Protein AF-A0A6I5CCT4-F1 (afdb_monomer_lite)

Structure (mmCIF, N/CA/C/O backbone):
data_AF-A0A6I5CCT4-F1
#
_entry.id   AF-A0A6I5CCT4-F1
#
loop_
_atom_site.group_PDB
_atom_site.id
_atom_site.type_symbol
_atom_site.label_atom_id
_atom_site.label_alt_id
_atom_site.label_comp_id
_atom_site.label_asym_id
_atom_site.label_entity_id
_atom_site.label_seq_id
_atom_site.pdbx_PDB_ins_code
_atom_site.Cartn_x
_atom_site.Cartn_y
_atom_site.Cartn_z
_atom_site.occupancy
_atom_site.B_iso_or_equiv
_atom_site.auth_seq_id
_atom_site.auth_comp_id
_atom_site.auth_asym_id
_atom_site.auth_atom_id
_atom_site.pdbx_PDB_model_num
ATOM 1 N N . MET A 1 1 ? -22.587 -47.313 43.017 1.00 40.91 1 MET A N 1
ATOM 2 C CA . MET A 1 1 ? -21.664 -47.112 41.881 1.00 40.91 1 MET A CA 1
ATOM 3 C C . MET A 1 1 ? -21.938 -45.723 41.333 1.00 40.91 1 MET A C 1
ATOM 5 O O . MET A 1 1 ? -23.042 -45.465 40.875 1.00 40.91 1 MET A O 1
ATOM 9 N N . THR A 1 2 ? -21.005 -44.807 41.564 1.00 26.92 2 THR A N 1
ATOM 10 C CA . THR A 1 2 ? -21.176 -43.349 41.493 1.00 26.92 2 THR A CA 1
ATOM 11 C C . THR A 1 2 ? -20.688 -42.850 40.134 1.00 26.92 2 THR A C 1
ATOM 13 O O . THR A 1 2 ? -19.543 -43.115 39.777 1.00 26.92 2 THR A O 1
ATOM 16 N N . ALA A 1 3 ? -21.530 -42.148 39.375 1.00 30.39 3 ALA A N 1
ATOM 17 C CA . ALA A 1 3 ? -21.123 -41.481 38.141 1.00 30.39 3 ALA A CA 1
ATOM 18 C C . ALA A 1 3 ? -20.725 -40.029 38.452 1.00 30.39 3 ALA A C 1
ATOM 20 O O . ALA A 1 3 ? -21.493 -39.280 39.055 1.00 30.39 3 ALA A O 1
ATOM 21 N N . VAL A 1 4 ? -19.501 -39.664 38.071 1.00 34.34 4 VAL A N 1
ATOM 22 C CA . VAL A 1 4 ? -18.889 -38.344 38.272 1.00 34.34 4 VAL A CA 1
ATOM 23 C C . VAL A 1 4 ? -19.222 -37.447 37.073 1.00 34.34 4 VAL A C 1
ATOM 25 O O . VAL A 1 4 ? -18.935 -37.844 35.944 1.00 34.34 4 VAL A O 1
ATOM 28 N N . PRO A 1 5 ? -19.775 -36.237 37.267 1.00 36.66 5 PRO A N 1
ATOM 29 C CA . PRO A 1 5 ? -19.905 -35.265 36.191 1.00 36.66 5 PRO A CA 1
ATOM 30 C C . PRO A 1 5 ? -18.539 -34.630 35.897 1.00 36.66 5 PRO A C 1
ATOM 32 O O . PRO A 1 5 ? -17.869 -34.104 36.788 1.00 36.66 5 PRO A O 1
ATOM 35 N N . THR A 1 6 ? -18.113 -34.661 34.635 1.00 38.03 6 THR A N 1
ATOM 36 C CA . THR A 1 6 ? -16.913 -33.955 34.171 1.00 38.03 6 THR A CA 1
ATOM 37 C C . THR A 1 6 ? -17.221 -32.459 34.084 1.00 38.03 6 THR A C 1
ATOM 39 O O . THR A 1 6 ? -17.700 -31.959 33.070 1.00 38.03 6 THR A O 1
ATOM 42 N N . GLY A 1 7 ? -16.991 -31.736 35.180 1.00 35.28 7 GLY A N 1
ATOM 43 C CA . GLY A 1 7 ? -17.029 -30.278 35.192 1.00 35.28 7 GLY A CA 1
ATOM 44 C C . GLY A 1 7 ? -15.863 -29.712 34.382 1.00 35.28 7 GLY A C 1
ATOM 45 O O . GLY A 1 7 ? -14.702 -29.978 34.691 1.00 35.28 7 GLY A O 1
ATOM 46 N N . ALA A 1 8 ? -16.157 -28.927 33.346 1.00 45.22 8 ALA A N 1
ATOM 47 C CA . ALA A 1 8 ? -15.149 -28.111 32.685 1.00 45.22 8 ALA A CA 1
ATOM 48 C C . ALA A 1 8 ? -14.600 -27.087 33.692 1.00 45.22 8 ALA A C 1
ATOM 50 O O . ALA A 1 8 ? -15.361 -26.320 34.286 1.00 45.22 8 ALA A O 1
ATOM 51 N N . ALA A 1 9 ? -13.282 -27.088 33.897 1.00 46.03 9 ALA A N 1
ATOM 52 C CA . ALA A 1 9 ? -12.621 -26.130 34.771 1.00 46.03 9 ALA A CA 1
ATOM 53 C C . ALA A 1 9 ? -12.883 -24.688 34.287 1.00 46.03 9 ALA A C 1
ATOM 55 O O . ALA A 1 9 ? -12.815 -24.425 33.079 1.00 46.03 9 ALA A O 1
ATOM 56 N N . PRO A 1 10 ? -13.157 -23.730 35.190 1.00 45.66 10 PRO A N 1
ATOM 57 C CA . PRO A 1 10 ? -13.266 -22.331 34.810 1.00 45.66 10 PRO A CA 1
ATOM 58 C C . PRO A 1 10 ? -11.939 -21.858 34.205 1.00 45.66 10 PRO A C 1
ATOM 60 O O . PRO A 1 10 ? -10.862 -22.097 34.758 1.00 45.66 10 PRO A O 1
ATOM 63 N N . ARG A 1 11 ? -12.014 -21.177 33.053 1.00 47.34 11 ARG A N 1
ATOM 64 C CA . ARG A 1 11 ? -10.859 -20.491 32.456 1.00 47.34 11 ARG A CA 1
ATOM 65 C C . ARG A 1 11 ? -10.251 -19.559 33.513 1.00 47.34 11 ARG A C 1
ATOM 67 O O . ARG A 1 11 ? -11.006 -18.790 34.111 1.00 47.34 11 ARG A O 1
ATOM 74 N N . PRO A 1 12 ? -8.925 -19.578 33.738 1.00 44.31 12 PRO A N 1
ATOM 75 C CA . PRO A 1 12 ? -8.310 -18.657 34.679 1.00 44.31 12 PRO A CA 1
ATOM 76 C C . PRO A 1 12 ? -8.614 -17.232 34.219 1.00 44.31 12 PRO A C 1
ATOM 78 O O . PRO A 1 12 ? -8.306 -16.857 33.086 1.00 44.31 12 PRO A O 1
ATOM 81 N N . ALA A 1 13 ? -9.259 -16.452 35.088 1.00 59.06 13 ALA A N 1
ATOM 82 C CA . ALA A 1 13 ? -9.463 -15.034 34.856 1.00 59.06 13 ALA A CA 1
ATOM 83 C C . ALA A 1 13 ? -8.086 -14.406 34.607 1.00 59.06 13 ALA A C 1
ATOM 85 O O . ALA A 1 13 ? -7.213 -14.433 35.478 1.00 59.06 13 ALA A O 1
ATOM 86 N N . GLY A 1 14 ? -7.868 -13.902 33.389 1.00 48.84 14 GLY A N 1
ATOM 87 C CA . GLY A 1 14 ? -6.630 -13.222 33.038 1.00 48.84 14 GLY A CA 1
ATOM 88 C C . GLY A 1 14 ? -6.379 -12.116 34.055 1.00 48.84 14 GLY A C 1
ATOM 89 O O . GLY A 1 14 ? -7.236 -11.253 34.253 1.00 48.84 14 GLY A O 1
ATOM 90 N N . ARG A 1 15 ? -5.231 -12.162 34.741 1.00 54.34 15 ARG A N 1
ATOM 91 C CA . ARG A 1 15 ? -4.830 -11.117 35.687 1.00 54.34 15 ARG A CA 1
ATOM 92 C C . ARG A 1 15 ? -4.857 -9.777 34.954 1.00 54.34 15 ARG A C 1
ATOM 94 O O . ARG A 1 15 ? -4.008 -9.525 34.100 1.00 54.34 15 ARG A O 1
ATOM 101 N N . ARG A 1 16 ? -5.828 -8.918 35.275 1.00 55.62 16 ARG A N 1
ATOM 102 C CA . ARG A 1 16 ? -5.824 -7.529 34.811 1.00 55.62 16 ARG A CA 1
ATOM 103 C C . ARG A 1 16 ? -4.597 -6.856 35.419 1.00 55.62 16 ARG A C 1
ATOM 105 O O . ARG A 1 16 ? -4.511 -6.708 36.635 1.00 55.62 16 ARG A O 1
ATOM 112 N N . ARG A 1 17 ? -3.623 -6.501 34.576 1.00 57.59 17 ARG A N 1
ATOM 113 C CA . ARG A 1 17 ? -2.533 -5.606 34.978 1.00 57.59 17 ARG A CA 1
ATOM 114 C C . ARG A 1 17 ? -3.151 -4.277 35.435 1.00 57.59 17 ARG A C 1
ATOM 116 O O . ARG A 1 17 ? -4.111 -3.834 34.800 1.00 57.59 17 ARG A O 1
ATOM 123 N N . PRO A 1 18 ? -2.632 -3.653 36.506 1.00 52.56 18 PRO A N 1
ATOM 124 C CA . PRO A 1 18 ? -3.086 -2.328 36.899 1.00 52.56 18 PRO A CA 1
ATOM 125 C C . PRO A 1 18 ? -2.884 -1.360 35.720 1.00 52.56 18 PRO A C 1
ATOM 127 O O . PRO A 1 18 ? -1.878 -1.479 35.010 1.00 52.56 18 PRO A O 1
ATOM 130 N N . PRO A 1 19 ? -3.840 -0.451 35.465 1.00 51.69 19 PRO A N 1
ATOM 131 C CA . PRO A 1 19 ? -3.717 0.512 34.384 1.00 51.69 19 PRO A CA 1
ATOM 132 C C . PRO A 1 19 ? -2.485 1.386 34.627 1.00 51.69 19 PRO A C 1
ATOM 134 O O . PRO A 1 19 ? -2.299 1.939 35.710 1.00 51.69 19 PRO A O 1
ATOM 137 N N . VAL A 1 20 ? -1.626 1.488 33.614 1.00 63.47 20 VAL A N 1
ATOM 138 C CA . VAL A 1 20 ? -0.507 2.433 33.625 1.00 63.47 20 VAL A CA 1
ATOM 139 C C . VAL A 1 20 ? -1.107 3.845 33.553 1.00 63.47 20 VAL A C 1
ATOM 141 O O . VAL A 1 20 ? -2.000 4.057 32.727 1.00 63.47 20 VAL A O 1
ATOM 144 N N . PRO A 1 21 ? -0.677 4.811 34.386 1.00 40.50 21 PRO A N 1
ATOM 145 C CA . PRO A 1 21 ? -1.129 6.197 34.273 1.00 40.50 21 PRO A CA 1
ATOM 146 C C . PRO A 1 21 ? -0.911 6.706 32.839 1.00 40.50 21 PRO A C 1
ATOM 148 O O . PRO A 1 21 ? 0.208 6.658 32.335 1.00 40.50 21 PRO A O 1
ATOM 151 N N . GLY A 1 22 ? -1.990 7.121 32.163 1.00 51.12 22 GLY A N 1
ATOM 152 C CA . GLY A 1 22 ? -1.989 7.460 30.730 1.00 51.12 22 GLY A CA 1
ATOM 153 C C . GLY A 1 22 ? -2.499 6.359 29.785 1.00 51.12 22 GLY A C 1
ATOM 154 O O . GLY A 1 22 ? -2.446 6.531 28.570 1.00 51.12 22 GLY A O 1
ATOM 155 N N . SER A 1 23 ? -3.009 5.237 30.306 1.00 50.78 23 SER A N 1
ATOM 156 C CA . SER A 1 23 ? -3.692 4.216 29.504 1.00 50.78 23 SER A CA 1
ATOM 157 C C . SER A 1 23 ? -4.952 4.799 28.862 1.00 50.78 23 SER A C 1
ATOM 159 O O . SER A 1 23 ? -5.987 4.926 29.512 1.00 50.78 23 SER A O 1
ATOM 161 N N . VAL A 1 24 ? -4.874 5.108 27.570 1.00 54.88 24 VAL A N 1
ATOM 162 C CA . VAL A 1 24 ? -6.057 5.252 26.716 1.00 54.88 24 VAL A CA 1
ATOM 163 C C . VAL A 1 24 ? -6.852 3.943 26.716 1.00 54.88 24 VAL A C 1
ATOM 165 O O . VAL A 1 24 ? -6.283 2.868 26.942 1.00 54.88 24 VAL A O 1
ATOM 168 N N . GLU A 1 25 ? -8.166 4.020 26.499 1.00 62.25 25 GLU A N 1
ATOM 169 C CA . GLU A 1 25 ? -8.979 2.829 26.246 1.00 62.25 25 GLU A CA 1
ATOM 170 C C . GLU A 1 25 ? -8.295 1.956 25.184 1.00 62.25 25 GLU A C 1
ATOM 172 O O . GLU A 1 25 ? -7.749 2.458 24.197 1.00 62.25 25 GLU A O 1
ATOM 177 N N . GLY A 1 26 ? -8.260 0.644 25.427 1.00 73.62 26 GLY A N 1
ATOM 178 C CA . GLY A 1 26 ? -7.612 -0.298 24.520 1.00 73.62 26 GLY A CA 1
ATOM 179 C C . GLY A 1 26 ? -8.148 -0.167 23.091 1.00 73.62 26 GLY A C 1
ATOM 180 O O . GLY A 1 26 ? -9.325 0.100 22.872 1.00 73.62 26 GLY A O 1
ATOM 181 N N . GLY A 1 27 ? -7.282 -0.378 22.103 1.00 84.50 27 GLY A N 1
ATOM 182 C CA . GLY A 1 27 ? -7.638 -0.277 20.691 1.00 84.50 27 GLY A CA 1
ATOM 183 C C . GLY A 1 27 ? -6.612 -0.974 19.807 1.00 84.50 27 GLY A C 1
ATOM 184 O O . GLY A 1 27 ? -5.494 -1.260 20.237 1.00 84.50 27 GLY A O 1
ATOM 185 N N . THR A 1 28 ? -6.989 -1.267 18.563 1.00 92.12 28 THR A N 1
ATOM 186 C CA . THR A 1 28 ? -6.075 -1.899 17.604 1.00 92.12 28 THR A CA 1
ATOM 187 C C . THR A 1 28 ? -5.116 -0.852 17.049 1.00 92.12 28 THR A C 1
ATOM 189 O O . THR A 1 28 ? -5.559 0.138 16.465 1.00 92.12 28 THR A O 1
ATOM 192 N N . ALA A 1 29 ? -3.812 -1.074 17.203 1.00 94.69 29 ALA A N 1
ATOM 193 C CA . ALA A 1 29 ? -2.774 -0.257 16.584 1.00 94.69 29 ALA A CA 1
ATOM 194 C C . ALA A 1 29 ? -2.075 -1.036 15.462 1.00 94.69 29 ALA A C 1
ATOM 196 O O . ALA A 1 29 ? -1.815 -2.231 15.606 1.00 94.69 29 ALA A O 1
ATOM 197 N N . VAL A 1 30 ? -1.744 -0.360 14.360 1.00 96.62 30 VAL A N 1
ATOM 198 C CA . VAL A 1 30 ? -1.003 -0.947 13.233 1.00 96.62 30 VAL A CA 1
ATOM 199 C C . VAL A 1 30 ? 0.369 -0.295 13.110 1.00 96.62 30 VAL A C 1
ATOM 201 O O . VAL A 1 30 ? 0.488 0.921 12.978 1.00 96.62 30 VAL A O 1
ATOM 204 N N . LEU A 1 31 ? 1.416 -1.117 13.122 1.00 97.44 31 LEU A N 1
ATOM 205 C CA . LEU A 1 31 ? 2.783 -0.692 12.841 1.00 97.44 31 LEU A CA 1
ATOM 206 C C . LEU A 1 31 ? 3.156 -1.092 11.411 1.00 97.44 31 LEU A C 1
ATOM 208 O O . LEU A 1 31 ? 3.102 -2.269 11.061 1.00 97.44 31 LEU A O 1
ATOM 212 N N . PHE A 1 32 ? 3.577 -0.120 10.607 1.00 97.56 32 PHE A N 1
ATOM 213 C CA . PHE A 1 32 ? 4.109 -0.315 9.264 1.00 97.56 32 PHE A CA 1
ATOM 214 C C . PHE A 1 32 ? 5.641 -0.286 9.306 1.00 97.56 32 PHE A C 1
ATOM 216 O O . PHE A 1 32 ? 6.232 0.795 9.332 1.00 97.56 32 PHE A O 1
ATOM 223 N N . PRO A 1 33 ? 6.316 -1.445 9.331 1.00 94.69 33 PRO A N 1
ATOM 224 C CA . PRO A 1 33 ? 7.768 -1.477 9.355 1.00 94.69 33 PRO A CA 1
ATOM 225 C C . PRO A 1 33 ? 8.348 -1.180 7.969 1.00 94.69 33 PRO A C 1
ATOM 227 O O . PRO A 1 33 ? 7.767 -1.529 6.936 1.00 94.69 33 PRO A O 1
ATOM 230 N N . ARG A 1 34 ? 9.559 -0.632 7.930 1.00 92.50 34 ARG A N 1
ATOM 231 C CA . ARG A 1 34 ? 10.432 -0.712 6.761 1.00 92.50 34 ARG A CA 1
ATOM 232 C C . ARG A 1 34 ? 10.866 -2.159 6.556 1.00 92.50 34 ARG A C 1
ATOM 234 O O . ARG A 1 34 ? 11.175 -2.877 7.506 1.00 92.50 34 ARG A O 1
ATOM 241 N N . ALA A 1 35 ? 11.006 -2.560 5.301 1.00 89.50 35 ALA A N 1
ATOM 242 C CA . ALA A 1 35 ? 11.699 -3.788 4.943 1.00 89.50 35 ALA A CA 1
ATOM 243 C C . ALA A 1 35 ? 12.922 -3.446 4.096 1.00 89.50 35 ALA A C 1
ATOM 245 O O . ALA A 1 35 ? 12.866 -2.582 3.223 1.00 89.50 35 ALA A O 1
ATOM 246 N N . ARG A 1 36 ? 14.037 -4.141 4.339 1.00 85.44 36 ARG A N 1
ATOM 247 C CA . ARG A 1 36 ? 15.223 -4.035 3.472 1.00 85.44 36 ARG A CA 1
ATOM 248 C C . ARG A 1 36 ? 15.009 -4.725 2.126 1.00 85.44 36 ARG A C 1
ATOM 250 O O . ARG A 1 36 ? 15.655 -4.367 1.150 1.00 85.44 36 ARG A O 1
ATOM 257 N N . ARG A 1 37 ? 14.152 -5.747 2.102 1.00 88.12 37 ARG A N 1
ATOM 258 C CA . ARG A 1 37 ? 13.783 -6.527 0.921 1.00 88.12 37 ARG A CA 1
ATOM 259 C C . ARG A 1 37 ? 12.330 -6.956 1.051 1.00 88.12 37 ARG A C 1
ATOM 261 O O . ARG A 1 37 ? 11.880 -7.271 2.151 1.00 88.12 37 ARG A O 1
ATOM 268 N N . VAL A 1 38 ? 11.638 -7.005 -0.076 1.00 92.12 38 VAL A N 1
ATOM 269 C CA . VAL A 1 38 ? 10.309 -7.607 -0.206 1.00 92.12 38 VAL A CA 1
ATOM 270 C C . VAL A 1 38 ? 10.423 -8.906 -0.999 1.00 92.12 38 VAL A C 1
ATOM 272 O O . VAL A 1 38 ? 11.364 -9.075 -1.779 1.00 92.12 38 VAL A O 1
ATOM 275 N N . ARG A 1 39 ? 9.502 -9.846 -0.770 1.00 89.12 39 ARG A N 1
ATOM 276 C CA . ARG A 1 39 ? 9.495 -11.121 -1.497 1.00 89.12 39 ARG A CA 1
ATOM 277 C C . ARG A 1 39 ? 8.721 -10.975 -2.812 1.00 89.12 39 ARG A C 1
ATOM 279 O O . ARG A 1 39 ? 7.624 -10.409 -2.789 1.00 89.12 39 ARG A O 1
ATOM 286 N N . PRO A 1 40 ? 9.236 -11.509 -3.931 1.00 89.38 40 PRO A N 1
ATOM 287 C CA . PRO A 1 40 ? 8.445 -11.665 -5.147 1.00 89.38 40 PRO A CA 1
ATOM 288 C C . PRO A 1 40 ? 7.145 -12.4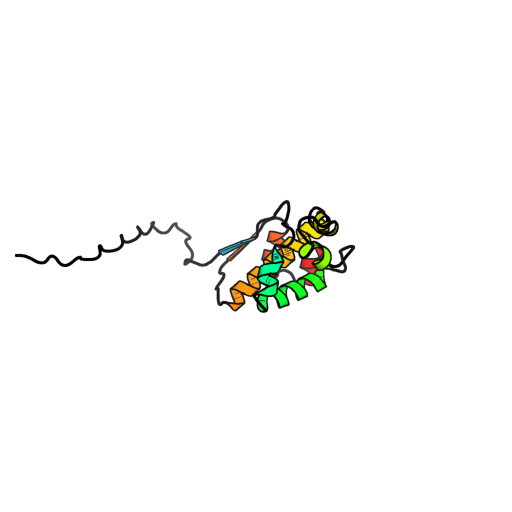19 -4.864 1.00 89.38 40 PRO A C 1
ATOM 290 O O . PRO A 1 40 ? 7.116 -13.329 -4.036 1.00 89.38 40 PRO A O 1
ATOM 293 N N . GLY A 1 41 ? 6.056 -12.023 -5.516 1.00 87.19 41 GLY A N 1
ATOM 294 C CA . GLY A 1 41 ? 4.754 -12.660 -5.343 1.00 87.19 41 GLY A CA 1
ATOM 295 C C . GLY A 1 41 ? 4.043 -12.354 -4.021 1.00 87.19 41 GLY A C 1
ATOM 296 O O . GLY A 1 41 ? 2.943 -12.869 -3.829 1.00 87.19 41 GLY A O 1
ATOM 297 N N . MET A 1 42 ? 4.586 -11.501 -3.135 1.00 89.69 42 MET A N 1
ATOM 298 C CA . MET A 1 42 ? 3.972 -11.222 -1.821 1.00 89.69 42 MET A CA 1
ATOM 299 C C . MET A 1 42 ? 2.515 -10.742 -1.905 1.00 89.69 42 MET A C 1
ATOM 301 O O . MET A 1 42 ? 1.718 -11.035 -1.022 1.00 89.69 42 MET A O 1
ATOM 305 N N . ALA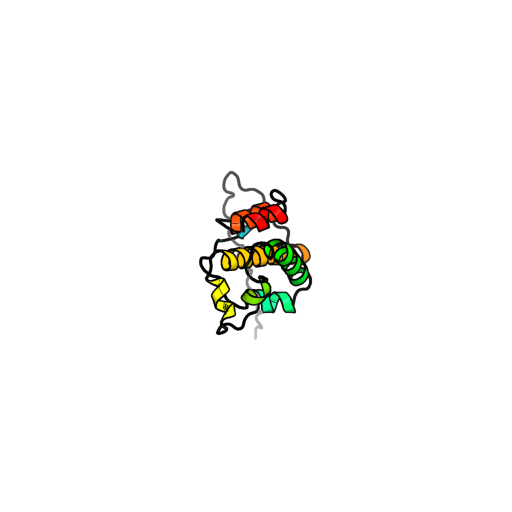 A 1 43 ? 2.149 -10.040 -2.981 1.00 93.75 43 ALA A N 1
ATOM 306 C CA . ALA A 1 43 ? 0.795 -9.534 -3.185 1.00 93.75 43 ALA A CA 1
ATOM 307 C C . ALA A 1 43 ? -0.131 -10.542 -3.887 1.00 93.75 43 ALA A C 1
ATOM 309 O O . ALA A 1 43 ? -1.340 -10.351 -3.881 1.00 93.75 43 ALA A O 1
ATOM 310 N N . ARG A 1 44 ? 0.396 -11.613 -4.498 1.00 93.62 44 ARG A N 1
ATOM 311 C CA . ARG A 1 44 ? -0.338 -12.446 -5.469 1.00 93.62 44 ARG A CA 1
ATOM 312 C C . ARG A 1 44 ? -1.552 -13.146 -4.865 1.00 93.62 44 ARG A C 1
ATOM 314 O O . ARG A 1 44 ? -2.630 -13.097 -5.450 1.00 93.62 44 ARG A O 1
ATOM 321 N N . ALA A 1 45 ? -1.386 -13.768 -3.699 1.00 94.75 45 ALA A N 1
ATOM 322 C CA . ALA A 1 45 ? -2.480 -14.467 -3.028 1.00 94.75 45 ALA A CA 1
ATOM 323 C C . ALA A 1 45 ? -3.589 -13.492 -2.599 1.00 94.75 45 ALA A C 1
ATOM 325 O O . ALA A 1 45 ? -4.762 -13.733 -2.878 1.00 94.75 45 ALA A O 1
ATOM 326 N N . LEU A 1 46 ? -3.217 -12.358 -1.993 1.00 96.56 46 LEU A N 1
ATOM 327 C CA . LEU A 1 46 ? -4.177 -11.339 -1.563 1.00 96.56 46 LEU A CA 1
ATOM 328 C C . LEU A 1 46 ? -4.899 -10.700 -2.754 1.00 96.56 46 LEU A C 1
ATOM 330 O O . LEU A 1 46 ? -6.116 -10.558 -2.724 1.00 96.56 46 LEU A O 1
ATOM 334 N N . TYR A 1 47 ? -4.168 -10.398 -3.827 1.00 97.62 47 TYR A N 1
ATOM 335 C CA . TYR A 1 47 ? -4.701 -9.829 -5.064 1.00 97.62 47 TYR A CA 1
ATOM 336 C C . TYR A 1 47 ? -5.715 -10.750 -5.755 1.00 97.62 47 TYR A C 1
ATOM 338 O O . TYR A 1 47 ? -6.734 -10.287 -6.267 1.00 97.62 47 TYR A O 1
ATOM 346 N N . GLY A 1 48 ? -5.457 -12.062 -5.753 1.00 97.00 48 GLY A N 1
ATOM 347 C C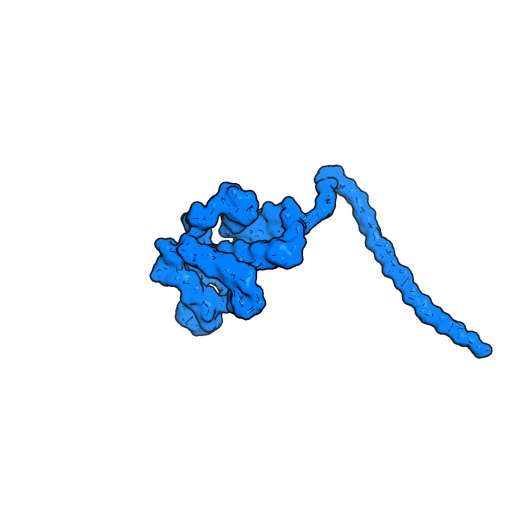A . GLY A 1 48 ? -6.377 -13.056 -6.307 1.00 97.00 48 GLY A CA 1
ATOM 348 C C . GLY A 1 48 ? -7.611 -13.314 -5.439 1.00 97.00 48 GLY A C 1
ATOM 349 O O . GLY A 1 48 ? -8.643 -13.711 -5.969 1.00 97.00 48 GLY A O 1
ATOM 350 N N . THR A 1 49 ? -7.519 -13.073 -4.127 1.00 97.50 49 THR A N 1
ATOM 351 C CA . THR A 1 49 ? -8.555 -13.473 -3.159 1.00 97.50 49 THR A CA 1
ATOM 352 C C . THR A 1 49 ? -9.468 -12.320 -2.747 1.00 97.50 49 THR A C 1
ATOM 354 O O . THR A 1 49 ? -10.672 -12.515 -2.607 1.00 97.50 49 THR A O 1
ATOM 357 N N . PHE A 1 50 ? -8.925 -11.115 -2.552 1.00 97.44 50 PHE A N 1
ATOM 358 C CA . PHE A 1 50 ? -9.639 -10.007 -1.914 1.00 97.44 50 PHE A CA 1
ATOM 359 C C . PHE A 1 50 ? -9.839 -8.832 -2.884 1.00 97.44 50 PHE A C 1
ATOM 361 O O . PHE A 1 50 ? -8.873 -8.136 -3.210 1.00 97.44 50 PHE A O 1
ATOM 368 N N . PRO A 1 51 ? -11.083 -8.552 -3.323 1.00 96.69 51 PRO A N 1
ATOM 369 C CA . PRO A 1 51 ? -11.372 -7.438 -4.227 1.00 96.69 51 PRO A CA 1
ATOM 370 C C . PRO A 1 51 ? -10.940 -6.069 -3.684 1.00 96.69 51 PRO A C 1
ATOM 372 O O . PRO A 1 51 ? -10.402 -5.270 -4.448 1.00 96.69 51 PRO A O 1
ATOM 375 N N . ALA A 1 52 ? -11.110 -5.822 -2.379 1.00 97.00 52 ALA A N 1
ATOM 376 C CA . ALA A 1 52 ? -10.668 -4.587 -1.726 1.00 97.00 52 ALA A CA 1
ATOM 377 C C . ALA A 1 52 ? -9.143 -4.406 -1.809 1.00 97.00 52 ALA A C 1
ATOM 379 O O . ALA A 1 52 ? -8.664 -3.329 -2.166 1.00 97.00 52 ALA A O 1
ATOM 380 N N . PHE A 1 53 ? -8.382 -5.482 -1.572 1.00 98.31 53 PHE A N 1
ATOM 381 C CA . PHE A 1 53 ? -6.930 -5.471 -1.744 1.00 98.31 53 PHE A CA 1
ATOM 382 C C . PHE A 1 53 ? -6.560 -5.153 -3.191 1.00 98.31 53 PHE A C 1
ATOM 384 O O . PHE A 1 53 ? -5.756 -4.260 -3.433 1.00 98.31 53 PHE A O 1
ATOM 391 N N . ARG A 1 54 ? -7.155 -5.866 -4.157 1.00 98.31 54 ARG A N 1
ATOM 392 C CA . ARG A 1 54 ? -6.886 -5.677 -5.588 1.00 98.31 54 ARG A CA 1
ATOM 393 C C . ARG A 1 54 ? -7.139 -4.236 -6.032 1.00 98.31 54 ARG A C 1
ATOM 395 O O . ARG A 1 54 ? -6.256 -3.625 -6.622 1.00 98.31 54 ARG A O 1
ATOM 402 N N . GLY A 1 55 ? -8.315 -3.693 -5.718 1.00 98.25 55 GLY A N 1
ATOM 403 C CA . GLY A 1 55 ? -8.710 -2.348 -6.140 1.00 98.25 55 GLY A CA 1
ATOM 404 C C . GLY A 1 55 ? -7.808 -1.252 -5.570 1.00 98.25 55 GLY A C 1
ATOM 405 O O . GLY A 1 55 ? -7.406 -0.337 -6.297 1.00 98.25 55 GLY A O 1
ATOM 406 N N . GLU A 1 56 ? -7.442 -1.361 -4.291 1.00 98.38 56 GLU A N 1
ATOM 407 C CA . GLU A 1 56 ? -6.523 -0.404 -3.677 1.00 98.38 56 GLU A CA 1
ATOM 408 C C . GLU A 1 56 ? -5.098 -0.575 -4.212 1.00 98.38 56 GLU A C 1
ATOM 410 O O . GLU A 1 56 ? -4.444 0.409 -4.555 1.00 98.38 56 GLU A O 1
ATOM 415 N N . PHE A 1 57 ? -4.624 -1.815 -4.355 1.00 98.44 57 PHE A N 1
ATOM 416 C CA . PHE A 1 57 ? -3.297 -2.105 -4.892 1.00 98.44 57 PHE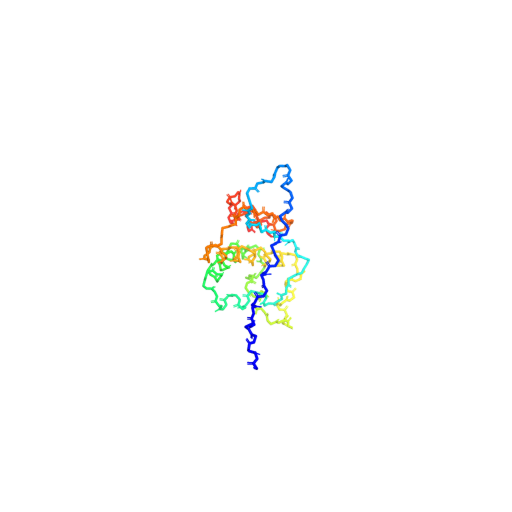 A CA 1
ATOM 417 C C . PHE A 1 57 ? -3.129 -1.538 -6.308 1.00 98.44 57 PHE A C 1
ATOM 419 O O . PHE A 1 57 ? -2.158 -0.830 -6.564 1.00 98.44 57 PHE A O 1
ATOM 426 N N . ASP A 1 58 ? -4.108 -1.747 -7.195 1.00 98.44 58 ASP A N 1
ATOM 427 C CA . ASP A 1 58 ? -4.114 -1.180 -8.551 1.00 98.44 58 ASP A CA 1
ATOM 428 C C . ASP A 1 58 ? -4.097 0.355 -8.527 1.00 98.44 58 ASP A C 1
ATOM 430 O O . ASP A 1 58 ? -3.404 1.003 -9.315 1.00 98.44 58 ASP A O 1
ATOM 434 N N . THR A 1 59 ? -4.846 0.963 -7.605 1.00 98.38 59 THR A N 1
ATOM 435 C CA . THR A 1 59 ? -4.894 2.422 -7.441 1.00 98.38 59 THR A CA 1
ATOM 436 C C . THR A 1 59 ? -3.545 2.988 -7.023 1.00 98.38 59 THR A C 1
ATOM 438 O O . THR A 1 59 ? -3.092 3.981 -7.598 1.00 98.38 59 THR A O 1
ATOM 441 N N . VAL A 1 60 ? -2.872 2.339 -6.077 1.00 98.44 60 VAL A N 1
ATOM 442 C CA . VAL A 1 60 ? -1.551 2.759 -5.613 1.00 98.44 60 VAL A CA 1
ATOM 443 C C . VAL A 1 60 ? -0.482 2.500 -6.680 1.00 98.44 60 VAL A C 1
ATOM 445 O O . VAL A 1 60 ? 0.341 3.382 -6.921 1.00 98.44 60 VAL A O 1
ATOM 448 N N . CYS A 1 61 ? -0.522 1.362 -7.383 1.00 98.19 61 CYS A N 1
ATOM 449 C CA . CYS A 1 61 ? 0.365 1.078 -8.517 1.00 98.19 61 CYS A CA 1
ATOM 450 C C . CYS A 1 61 ? 0.284 2.169 -9.588 1.00 98.19 61 CYS A C 1
ATOM 452 O O . CYS A 1 61 ? 1.309 2.755 -9.923 1.00 98.19 61 CYS A O 1
ATOM 454 N N . ARG A 1 62 ? -0.925 2.555 -10.023 1.00 98.44 62 ARG A N 1
ATOM 455 C CA . ARG A 1 62 ? -1.112 3.648 -10.997 1.00 98.44 62 ARG A CA 1
ATOM 456 C C . ARG A 1 62 ? -0.485 4.973 -10.556 1.00 98.44 62 ARG A C 1
ATOM 458 O O . ARG A 1 62 ? -0.053 5.756 -11.397 1.00 98.44 62 ARG A O 1
ATOM 465 N N . ALA A 1 63 ? -0.445 5.248 -9.252 1.00 98.25 63 ALA A N 1
ATOM 466 C CA . ALA A 1 63 ? 0.189 6.452 -8.719 1.00 98.25 63 ALA A CA 1
ATOM 467 C C . ALA A 1 63 ? 1.728 6.357 -8.670 1.00 98.25 63 ALA A C 1
ATOM 469 O O . ALA A 1 63 ? 2.403 7.386 -8.746 1.00 98.25 63 ALA A O 1
ATOM 470 N N . LEU A 1 64 ? 2.279 5.147 -8.531 1.00 98.12 64 LEU A N 1
ATOM 471 C CA . LEU A 1 64 ? 3.719 4.871 -8.441 1.00 98.12 64 LEU A CA 1
ATOM 472 C C . LEU A 1 64 ? 4.382 4.712 -9.815 1.00 98.12 64 LEU A C 1
ATOM 474 O O . LEU A 1 64 ? 5.506 5.176 -10.004 1.00 98.12 64 LEU A O 1
ATOM 478 N N . ASP A 1 65 ? 3.682 4.094 -10.767 1.00 97.69 65 ASP A N 1
ATOM 479 C CA . ASP A 1 65 ? 4.206 3.710 -12.083 1.00 97.69 65 ASP A CA 1
ATOM 480 C C . ASP A 1 65 ? 4.889 4.847 -12.867 1.00 97.69 65 ASP A C 1
ATOM 482 O O . ASP A 1 65 ? 5.948 4.583 -13.433 1.00 97.69 65 ASP A O 1
ATOM 486 N N . PRO A 1 66 ? 4.422 6.118 -12.852 1.00 96.88 66 PRO A N 1
ATOM 487 C CA . PRO A 1 66 ? 5.087 7.219 -13.569 1.00 96.88 66 PRO A CA 1
ATOM 488 C C . PRO A 1 66 ? 6.533 7.516 -13.138 1.00 96.88 66 PRO A C 1
ATOM 490 O O . PRO A 1 66 ? 7.177 8.408 -13.684 1.00 96.88 66 PRO A O 1
ATOM 493 N N . ARG A 1 67 ? 7.015 6.855 -12.086 1.00 94.19 67 ARG A N 1
ATOM 494 C CA . ARG A 1 67 ? 8.269 7.150 -11.377 1.00 94.19 67 ARG A CA 1
ATOM 495 C C . ARG A 1 67 ? 9.213 5.956 -11.401 1.00 94.19 67 ARG A C 1
ATOM 497 O O . ARG A 1 67 ? 10.348 6.058 -10.945 1.00 94.19 67 ARG A O 1
ATOM 504 N N . LEU A 1 68 ? 8.726 4.834 -11.917 1.00 96.62 68 LEU A N 1
ATOM 505 C CA . LEU A 1 68 ? 9.465 3.606 -12.104 1.00 96.62 68 LEU A CA 1
ATOM 506 C C . LEU A 1 68 ? 9.818 3.467 -13.583 1.00 96.62 68 LEU A C 1
ATOM 508 O O . LEU A 1 68 ? 9.156 4.006 -14.464 1.00 96.62 68 LEU A O 1
ATOM 512 N N . SER A 1 69 ? 10.883 2.720 -13.854 1.00 95.75 69 SER A N 1
ATOM 513 C CA . SER A 1 69 ? 11.294 2.425 -15.236 1.00 95.75 69 SER A CA 1
ATOM 514 C C . SER A 1 69 ? 10.372 1.418 -15.931 1.00 95.75 69 SER A C 1
ATOM 516 O O . SER A 1 69 ? 10.363 1.346 -17.154 1.00 95.75 69 SER A O 1
ATOM 518 N N . LEU A 1 70 ? 9.604 0.648 -15.157 1.00 96.69 70 LEU A N 1
ATOM 519 C CA . LEU A 1 70 ? 8.610 -0.322 -15.609 1.00 96.69 70 LEU A CA 1
ATOM 520 C C . LEU A 1 70 ? 7.424 -0.304 -14.636 1.00 96.69 70 LEU A C 1
ATOM 522 O O . LEU A 1 70 ? 7.627 0.042 -13.467 1.00 96.69 70 LEU A O 1
ATOM 526 N N . PRO A 1 71 ? 6.221 -0.726 -15.066 1.00 97.25 71 PRO A N 1
ATOM 527 C CA . PRO A 1 71 ? 5.084 -0.857 -14.163 1.00 97.25 71 PRO A CA 1
ATOM 528 C C . PRO A 1 71 ? 5.421 -1.749 -12.963 1.00 97.25 71 PRO A C 1
ATOM 530 O O . PRO A 1 71 ? 5.989 -2.834 -13.122 1.00 97.25 71 PRO A O 1
ATOM 533 N N . LEU A 1 72 ? 5.041 -1.328 -11.756 1.00 96.44 72 LEU A N 1
ATOM 534 C CA . LEU A 1 72 ? 5.369 -2.023 -10.507 1.00 96.44 72 LEU A CA 1
ATOM 535 C C . LEU A 1 72 ? 4.879 -3.478 -10.504 1.00 96.44 72 LEU A C 1
ATOM 537 O O . LEU A 1 72 ? 5.542 -4.368 -9.964 1.00 96.44 72 LEU A O 1
ATOM 541 N N . ALA A 1 73 ? 3.735 -3.721 -11.146 1.00 94.06 73 ALA A N 1
ATOM 542 C CA . ALA A 1 73 ? 3.125 -5.037 -11.292 1.00 94.06 73 ALA A CA 1
ATOM 543 C C . ALA A 1 73 ? 4.062 -6.063 -11.958 1.00 94.06 73 ALA A C 1
ATOM 545 O O . ALA A 1 73 ? 4.049 -7.228 -11.557 1.00 94.06 73 ALA A O 1
ATOM 546 N N . VAL A 1 74 ? 4.917 -5.633 -12.900 1.00 94.06 74 VAL A N 1
ATOM 547 C CA . VAL A 1 74 ? 5.898 -6.502 -13.577 1.00 94.06 74 VAL A CA 1
ATOM 548 C C . VAL A 1 74 ? 6.839 -7.140 -12.556 1.00 94.06 74 VAL A C 1
ATOM 550 O O . VAL A 1 74 ? 7.064 -8.343 -12.592 1.00 94.06 74 VAL A O 1
ATOM 553 N N . ALA A 1 75 ? 7.325 -6.357 -11.590 1.00 94.44 75 ALA A N 1
ATOM 554 C CA . ALA A 1 75 ? 8.228 -6.841 -10.551 1.00 94.44 75 ALA A CA 1
ATOM 555 C C . ALA A 1 75 ? 7.494 -7.619 -9.444 1.00 94.44 75 ALA A C 1
ATOM 557 O O . ALA A 1 75 ? 7.967 -8.662 -8.992 1.00 94.44 75 ALA A O 1
ATOM 558 N N . VAL A 1 76 ? 6.337 -7.122 -8.987 1.00 94.81 76 VAL A N 1
ATOM 559 C CA . VAL A 1 76 ? 5.605 -7.705 -7.846 1.00 94.81 76 VAL A CA 1
ATOM 560 C C . VAL A 1 76 ? 5.018 -9.079 -8.174 1.00 94.81 76 VAL A C 1
ATOM 562 O O . VAL A 1 76 ? 5.036 -9.964 -7.315 1.00 94.81 76 VAL A O 1
ATOM 565 N N . PHE A 1 77 ? 4.520 -9.2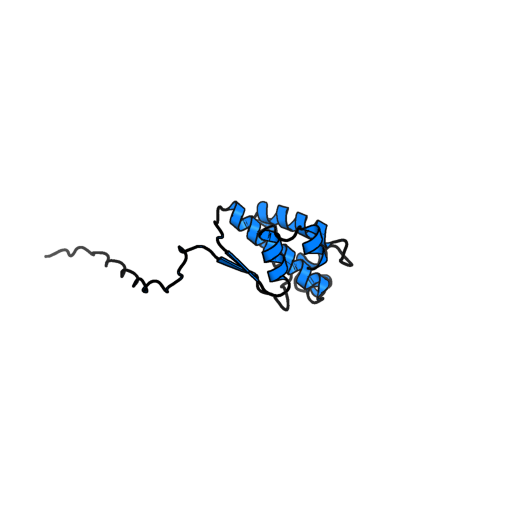74 -9.397 1.00 94.31 77 PHE A N 1
ATOM 566 C CA . PHE A 1 77 ? 3.901 -10.531 -9.829 1.00 94.31 77 PHE A CA 1
ATOM 567 C C . PHE A 1 77 ? 4.845 -11.455 -10.604 1.00 94.31 77 PHE A C 1
ATOM 569 O O . PHE A 1 77 ? 4.430 -12.547 -11.004 1.00 94.31 77 PHE A O 1
ATOM 576 N N . ALA A 1 78 ? 6.112 -11.063 -10.765 1.00 92.25 78 ALA A N 1
ATOM 577 C CA . ALA A 1 78 ? 7.130 -11.915 -11.357 1.00 92.25 78 ALA A CA 1
ATOM 578 C C . ALA A 1 78 ? 7.268 -13.250 -10.593 1.00 92.25 78 ALA A C 1
ATOM 580 O O . ALA A 1 78 ? 7.165 -13.279 -9.359 1.00 92.25 78 ALA A O 1
ATOM 581 N N . PRO A 1 79 ? 7.559 -14.362 -11.293 1.00 89.12 79 PRO A N 1
ATOM 582 C CA . PRO A 1 79 ? 7.977 -15.605 -10.653 1.00 89.12 79 PRO A CA 1
ATOM 583 C C . PRO A 1 79 ? 9.198 -15.381 -9.755 1.00 89.12 79 PRO A C 1
ATOM 585 O O . PRO A 1 79 ? 10.077 -14.590 -10.088 1.00 89.12 79 PRO A O 1
ATOM 588 N N . GLU A 1 80 ? 9.306 -16.117 -8.647 1.00 84.38 80 GLU A N 1
ATOM 589 C CA . GLU A 1 80 ? 10.361 -15.899 -7.644 1.00 84.38 80 GLU A CA 1
ATOM 590 C C . GLU A 1 80 ? 11.781 -15.957 -8.233 1.00 84.38 80 GLU A C 1
ATOM 592 O O . GLU A 1 80 ? 12.624 -15.122 -7.908 1.00 84.38 80 GLU A O 1
ATOM 597 N N . ARG A 1 81 ? 12.017 -16.872 -9.182 1.00 85.25 81 ARG A N 1
ATOM 598 C CA . ARG A 1 81 ? 13.296 -17.031 -9.896 1.00 85.25 81 ARG A CA 1
ATOM 599 C C . ARG A 1 81 ? 13.370 -16.281 -11.239 1.00 85.25 81 ARG A C 1
ATOM 601 O O . ARG A 1 81 ? 14.290 -16.525 -12.013 1.00 85.25 81 ARG A O 1
ATOM 608 N N . GLY A 1 82 ? 12.409 -15.406 -11.534 1.00 87.75 82 GLY A N 1
ATOM 609 C CA . GLY A 1 82 ? 12.373 -14.610 -12.764 1.00 87.75 82 GLY A CA 1
ATOM 610 C C . GLY A 1 82 ? 13.394 -13.468 -12.775 1.00 87.75 82 GLY A C 1
ATOM 611 O O . GLY A 1 82 ? 13.872 -13.029 -11.733 1.00 87.75 82 GLY A O 1
ATOM 612 N N . VAL A 1 83 ? 13.723 -12.954 -13.962 1.00 90.31 83 VAL A N 1
ATOM 613 C CA . VAL A 1 83 ? 14.628 -11.796 -14.098 1.00 90.31 83 VAL A CA 1
ATOM 614 C C . VAL A 1 83 ? 13.988 -10.541 -13.502 1.00 90.31 83 VAL A C 1
ATOM 616 O O . VAL A 1 83 ? 14.640 -9.822 -12.744 1.00 90.31 83 VAL A O 1
ATOM 619 N N . ASP A 1 84 ? 12.694 -10.336 -13.748 1.00 92.19 84 ASP A N 1
ATOM 620 C CA . ASP A 1 84 ? 11.954 -9.160 -13.282 1.00 92.19 84 ASP A CA 1
ATOM 621 C C . ASP A 1 84 ? 11.780 -9.118 -11.759 1.00 92.19 84 ASP A C 1
ATOM 623 O O . ASP A 1 84 ? 11.705 -8.040 -11.170 1.00 92.19 84 ASP A O 1
ATOM 627 N N . SER A 1 85 ? 11.803 -10.271 -11.080 1.00 92.31 85 SER A N 1
ATOM 628 C CA . SER A 1 85 ? 11.701 -10.324 -9.615 1.00 92.31 85 SER A CA 1
ATOM 629 C C . SER A 1 85 ? 12.899 -9.656 -8.931 1.00 92.31 85 SER A C 1
ATOM 631 O O . SER A 1 85 ? 12.775 -9.118 -7.827 1.00 92.31 85 SER A O 1
ATOM 633 N N . ARG A 1 86 ? 14.050 -9.597 -9.621 1.00 93.12 86 ARG A N 1
ATOM 634 C CA . ARG A 1 86 ? 15.257 -8.901 -9.157 1.00 93.12 86 ARG A CA 1
ATOM 635 C C . ARG A 1 86 ? 15.063 -7.392 -9.071 1.00 93.12 86 ARG A C 1
ATOM 637 O O . ARG A 1 86 ? 15.779 -6.752 -8.300 1.00 93.12 86 ARG A O 1
ATOM 644 N N . LEU A 1 87 ? 14.097 -6.816 -9.795 1.00 95.12 87 LEU A N 1
ATOM 645 C CA . LEU A 1 87 ? 13.772 -5.393 -9.682 1.00 95.12 87 LEU A CA 1
ATOM 646 C C . LEU A 1 87 ? 13.391 -5.035 -8.245 1.00 95.12 87 LEU A C 1
ATOM 648 O O . LEU A 1 87 ? 13.818 -3.994 -7.765 1.00 95.12 87 LEU A O 1
ATOM 652 N N . LEU A 1 88 ? 12.726 -5.929 -7.503 1.00 95.50 88 LEU A N 1
ATOM 653 C CA . LEU A 1 88 ? 12.365 -5.717 -6.093 1.00 95.50 88 LEU A CA 1
ATOM 654 C C . LEU A 1 88 ? 13.570 -5.565 -5.144 1.00 95.50 88 LEU A C 1
ATOM 656 O O . LEU A 1 88 ? 13.396 -5.193 -3.983 1.00 95.50 88 LEU A O 1
ATOM 660 N N . HIS A 1 89 ? 14.790 -5.868 -5.597 1.00 93.56 89 HIS A N 1
ATOM 661 C CA . HIS A 1 89 ? 16.018 -5.593 -4.847 1.00 93.56 89 HIS A CA 1
ATOM 662 C C . HIS A 1 89 ? 16.535 -4.169 -5.037 1.00 93.56 89 HIS A C 1
ATOM 664 O O . HIS A 1 89 ? 17.353 -3.712 -4.237 1.00 93.56 89 HIS A O 1
ATOM 670 N N . ARG A 1 90 ? 16.071 -3.463 -6.070 1.00 94.69 90 ARG A N 1
ATOM 671 C CA . ARG A 1 90 ? 16.336 -2.038 -6.224 1.00 94.69 90 ARG A CA 1
ATOM 672 C C . ARG A 1 90 ? 15.493 -1.258 -5.224 1.00 94.69 90 ARG A C 1
ATOM 674 O O . ARG A 1 90 ? 14.364 -1.628 -4.904 1.00 94.69 90 ARG A O 1
ATOM 681 N N . MET A 1 91 ? 16.061 -0.167 -4.726 1.00 93.69 91 MET A N 1
ATOM 682 C CA . MET A 1 91 ? 15.429 0.643 -3.689 1.00 93.69 91 MET A CA 1
ATOM 683 C C . MET A 1 91 ? 14.099 1.258 -4.155 1.00 93.69 91 MET A C 1
ATOM 685 O O . MET A 1 91 ? 13.151 1.278 -3.376 1.00 93.69 91 MET A O 1
ATOM 689 N N . ASP A 1 92 ? 14.029 1.726 -5.403 1.00 95.06 92 ASP A N 1
ATOM 690 C CA . ASP A 1 92 ? 12.836 2.321 -6.019 1.00 95.06 92 ASP A CA 1
ATOM 691 C C . ASP A 1 92 ? 11.669 1.322 -6.090 1.00 95.06 92 ASP A C 1
ATOM 693 O O . ASP A 1 92 ? 10.603 1.574 -5.533 1.00 95.06 92 ASP A O 1
ATOM 697 N N . PHE A 1 93 ? 11.887 0.140 -6.666 1.00 96.75 93 PHE A N 1
ATOM 698 C CA . PHE A 1 93 ? 10.858 -0.902 -6.761 1.00 96.75 93 PHE A CA 1
ATOM 699 C C . PHE A 1 93 ? 10.514 -1.531 -5.408 1.00 96.75 93 PHE A C 1
ATOM 701 O O . PHE A 1 93 ? 9.342 -1.751 -5.114 1.00 96.75 93 PHE A O 1
ATOM 708 N N . GLY A 1 94 ? 11.509 -1.829 -4.567 1.00 96.38 94 GLY A N 1
ATOM 709 C CA . GLY A 1 94 ? 11.281 -2.484 -3.278 1.00 96.38 94 GLY A CA 1
ATOM 710 C C . GLY A 1 94 ? 10.462 -1.624 -2.313 1.00 96.38 94 GLY A C 1
ATOM 711 O O . GLY A 1 94 ? 9.550 -2.129 -1.654 1.00 96.38 94 GLY A O 1
ATOM 712 N N . ARG A 1 95 ? 10.744 -0.315 -2.254 1.00 96.56 95 ARG A N 1
ATOM 713 C CA . ARG A 1 95 ? 9.973 0.625 -1.428 1.00 96.56 95 ARG A CA 1
ATOM 714 C C . ARG A 1 95 ? 8.578 0.868 -1.997 1.00 96.56 95 ARG A C 1
ATOM 716 O O . ARG A 1 95 ? 7.619 0.798 -1.233 1.00 96.56 95 ARG A O 1
ATOM 723 N N . ALA A 1 96 ? 8.456 1.063 -3.311 1.00 97.50 96 ALA A N 1
ATOM 724 C CA . ALA A 1 96 ? 7.167 1.208 -3.986 1.00 97.50 96 ALA A CA 1
ATOM 725 C C . ALA A 1 96 ? 6.262 -0.016 -3.751 1.00 97.50 96 ALA A C 1
ATOM 727 O O . ALA A 1 96 ? 5.101 0.131 -3.369 1.00 97.50 96 ALA A O 1
ATOM 728 N N . ALA A 1 97 ? 6.811 -1.227 -3.883 1.00 97.62 97 ALA A N 1
ATOM 729 C CA . ALA A 1 97 ? 6.097 -2.475 -3.626 1.00 97.62 97 ALA A CA 1
ATOM 730 C C . ALA A 1 97 ? 5.634 -2.592 -2.168 1.00 97.62 97 ALA A C 1
ATOM 732 O O . ALA A 1 97 ? 4.496 -2.988 -1.916 1.00 97.62 97 ALA A O 1
ATOM 733 N N . LEU A 1 98 ? 6.495 -2.240 -1.205 1.00 97.69 98 LEU A N 1
ATOM 734 C CA . LEU A 1 98 ? 6.136 -2.277 0.212 1.00 97.69 98 LEU A CA 1
ATOM 735 C C . LEU A 1 98 ? 5.042 -1.259 0.549 1.00 97.69 98 LEU A C 1
ATOM 737 O O . LEU A 1 98 ? 4.096 -1.607 1.251 1.00 97.69 98 LEU A O 1
ATOM 741 N N . PHE A 1 99 ? 5.143 -0.036 0.024 1.00 98.19 99 PHE A N 1
ATOM 742 C CA . PHE A 1 99 ? 4.120 0.997 0.185 1.00 98.19 99 PHE A CA 1
ATOM 743 C C . PHE A 1 99 ? 2.767 0.524 -0.363 1.00 98.19 99 PHE A C 1
ATOM 745 O O . PHE A 1 99 ? 1.783 0.504 0.375 1.00 98.19 99 PHE A O 1
ATOM 752 N N . ALA A 1 100 ? 2.726 0.054 -1.616 1.00 98.31 100 ALA A N 1
ATOM 753 C CA . ALA A 1 100 ? 1.504 -0.449 -2.245 1.00 98.31 100 ALA A CA 1
ATOM 754 C C . ALA A 1 100 ? 0.870 -1.599 -1.452 1.00 98.31 100 ALA A C 1
ATOM 756 O O . ALA A 1 100 ? -0.332 -1.589 -1.189 1.00 98.31 100 ALA A O 1
ATOM 757 N N . TYR A 1 101 ? 1.687 -2.556 -1.009 1.00 98.25 101 TYR A N 1
ATOM 758 C CA . TYR A 1 101 ? 1.225 -3.685 -0.209 1.00 98.25 101 TYR A CA 1
ATOM 759 C C . TYR A 1 101 ? 0.625 -3.245 1.130 1.00 98.25 101 TYR A C 1
ATOM 761 O O . TYR A 1 101 ? -0.455 -3.698 1.500 1.00 98.25 101 TYR A O 1
ATOM 769 N N . GLN A 1 102 ? 1.306 -2.359 1.861 1.00 98.06 102 GLN A N 1
ATOM 770 C CA . GLN A 1 102 ? 0.851 -1.915 3.178 1.00 98.06 102 GLN A CA 1
ATOM 771 C C . GLN A 1 102 ? -0.435 -1.083 3.104 1.00 98.06 102 GLN A C 1
ATOM 773 O O . GLN A 1 102 ? -1.322 -1.279 3.934 1.00 98.06 102 GLN A O 1
ATOM 778 N N . VAL A 1 103 ? -0.562 -0.193 2.111 1.00 98.44 103 VAL A N 1
ATOM 779 C CA . VAL A 1 103 ? -1.786 0.596 1.897 1.00 98.44 103 VAL A CA 1
ATOM 780 C C . VAL A 1 103 ? -2.959 -0.319 1.538 1.00 98.44 103 VAL A C 1
ATOM 782 O O . VAL A 1 103 ? -4.007 -0.243 2.179 1.00 98.44 103 VAL A O 1
ATOM 785 N N . ALA A 1 104 ? -2.768 -1.240 0.587 1.00 98.31 104 ALA A N 1
ATOM 786 C CA . ALA A 1 104 ? -3.808 -2.183 0.178 1.00 98.31 104 ALA A CA 1
ATOM 787 C C . ALA A 1 104 ? -4.250 -3.103 1.327 1.00 98.31 104 ALA A C 1
ATOM 789 O O . ALA A 1 104 ? -5.445 -3.341 1.520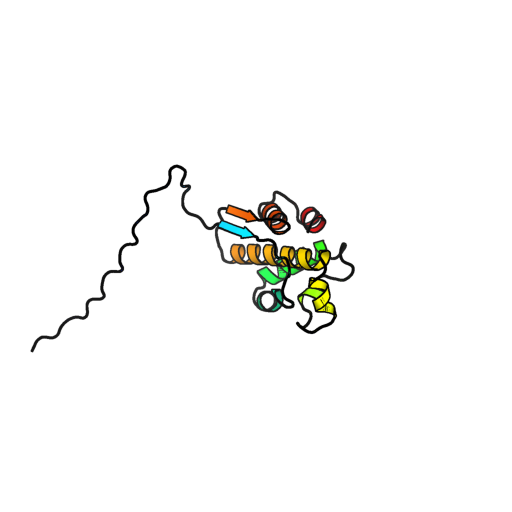 1.00 98.31 104 ALA A O 1
ATOM 790 N N . LEU A 1 105 ? -3.302 -3.575 2.141 1.00 97.44 105 LEU A N 1
ATOM 791 C CA . LEU A 1 105 ? -3.599 -4.395 3.313 1.00 97.44 105 LEU A CA 1
ATOM 792 C C . LEU A 1 105 ? -4.399 -3.615 4.363 1.00 97.44 105 LEU A C 1
ATOM 794 O O . LEU A 1 105 ? -5.396 -4.120 4.873 1.00 97.44 105 LEU A O 1
ATOM 798 N N . TYR A 1 106 ? -4.009 -2.366 4.633 1.00 97.75 106 TYR A N 1
ATOM 799 C CA . TYR A 1 106 ? -4.732 -1.495 5.556 1.00 97.75 106 TYR A CA 1
ATOM 800 C C . TYR A 1 106 ? -6.182 -1.273 5.113 1.00 97.75 106 TYR A C 1
ATOM 802 O O . TYR A 1 106 ? -7.095 -1.432 5.922 1.00 97.75 106 TYR A O 1
ATOM 810 N N . ARG A 1 107 ? -6.419 -0.972 3.829 1.00 96.44 107 ARG A N 1
ATOM 811 C CA . ARG A 1 107 ? -7.784 -0.808 3.298 1.00 96.44 107 ARG A CA 1
ATOM 812 C C . ARG A 1 107 ? -8.596 -2.093 3.355 1.00 96.44 107 ARG A C 1
ATOM 814 O O . ARG A 1 107 ? -9.768 -2.038 3.703 1.00 96.44 107 ARG A O 1
ATOM 821 N N . THR A 1 108 ? -7.970 -3.240 3.103 1.00 97.38 108 THR A N 1
ATOM 822 C CA . THR A 1 108 ? -8.632 -4.548 3.229 1.00 97.38 108 THR A CA 1
ATOM 823 C C . THR A 1 108 ? -9.117 -4.794 4.658 1.00 97.38 108 THR A C 1
ATOM 825 O O . THR A 1 108 ? -10.238 -5.244 4.862 1.00 97.38 108 THR A O 1
ATOM 828 N N . TRP A 1 109 ? -8.318 -4.448 5.671 1.00 96.44 109 TRP A N 1
ATOM 829 C CA . TRP A 1 109 ? -8.756 -4.559 7.065 1.00 96.44 109 TRP A CA 1
ATOM 830 C C . TRP A 1 109 ? -9.896 -3.604 7.416 1.00 96.44 109 TRP A C 1
ATOM 832 O O . TRP A 1 109 ? -10.786 -3.980 8.177 1.00 96.44 109 TRP A O 1
ATOM 842 N N . GLN A 1 110 ? -9.890 -2.388 6.868 1.00 94.38 110 GLN A N 1
ATOM 843 C CA . GLN A 1 110 ? -11.004 -1.457 7.052 1.00 94.38 110 GLN A CA 1
ATOM 844 C C . GLN A 1 110 ? -12.294 -1.979 6.414 1.00 94.38 110 GLN A C 1
ATOM 846 O O . GLN A 1 110 ? -13.352 -1.864 7.026 1.00 94.38 110 GLN A O 1
ATOM 851 N N . ASP A 1 111 ? -12.195 -2.591 5.233 1.00 95.00 111 ASP A N 1
ATOM 852 C CA . ASP A 1 111 ? -13.319 -3.223 4.536 1.00 95.00 111 ASP A CA 1
ATOM 853 C C . ASP A 1 111 ? -13.927 -4.379 5.353 1.00 95.00 111 ASP A C 1
ATOM 855 O O . ASP A 1 111 ? -15.140 -4.562 5.385 1.00 95.00 111 ASP A O 1
ATOM 859 N N . TRP A 1 112 ? -13.109 -5.096 6.131 1.00 95.25 112 TRP A N 1
ATOM 860 C CA . TRP A 1 112 ? -13.579 -6.111 7.087 1.00 95.25 112 TRP A CA 1
ATOM 861 C C . TRP A 1 112 ? -14.149 -5.538 8.396 1.00 95.25 112 TRP A C 1
ATOM 863 O O . TRP A 1 112 ? -14.524 -6.297 9.289 1.00 95.25 112 TRP A O 1
ATOM 873 N N . GLY A 1 113 ? -14.197 -4.214 8.547 1.00 94.44 113 GLY A N 1
ATOM 874 C CA . GLY A 1 113 ? -14.725 -3.543 9.736 1.00 94.44 113 GLY A CA 1
ATOM 875 C C . GLY A 1 113 ? -13.725 -3.384 10.886 1.00 94.44 113 GLY A C 1
ATOM 876 O O . GLY A 1 113 ? -14.128 -3.040 12.001 1.00 94.44 113 GLY A O 1
ATOM 877 N N . LEU A 1 114 ? -12.422 -3.602 10.662 1.00 94.25 114 LEU A N 1
ATOM 878 C CA . LEU A 1 114 ? -11.414 -3.414 11.706 1.00 94.25 114 LEU A CA 1
ATOM 879 C C . LEU A 1 114 ? -11.266 -1.924 12.057 1.00 94.25 114 LEU A C 1
ATOM 881 O O . LEU A 1 114 ? -10.832 -1.104 11.245 1.00 94.25 114 LEU A O 1
ATOM 885 N N . ARG A 1 115 ? -11.573 -1.574 13.311 1.00 92.25 115 ARG A N 1
ATOM 886 C CA . ARG A 1 115 ? -11.369 -0.222 13.849 1.00 92.25 115 ARG A CA 1
ATOM 887 C C . ARG A 1 115 ? -9.931 -0.052 14.332 1.00 92.25 115 ARG A C 1
ATOM 889 O O . ARG A 1 115 ? -9.579 -0.466 15.437 1.00 92.25 115 ARG A O 1
ATOM 896 N N . ILE A 1 116 ? -9.107 0.568 13.495 1.00 93.12 116 ILE A N 1
ATOM 897 C CA . ILE A 1 116 ? -7.712 0.885 13.808 1.00 93.12 116 ILE A CA 1
ATOM 898 C C . ILE A 1 116 ? -7.671 2.245 14.510 1.00 93.12 116 ILE A C 1
ATOM 900 O O . ILE A 1 116 ? -8.014 3.267 13.922 1.00 93.12 116 ILE A O 1
ATOM 904 N N . ALA A 1 117 ? -7.284 2.240 15.782 1.00 92.75 117 ALA A N 1
ATOM 905 C CA . ALA A 1 117 ? -7.252 3.422 16.640 1.00 92.75 117 ALA A CA 1
ATOM 906 C C . ALA A 1 117 ? -5.957 4.232 16.485 1.00 92.75 117 ALA A C 1
ATOM 908 O O . ALA A 1 117 ? -5.947 5.437 16.720 1.00 92.75 117 ALA A O 1
ATOM 909 N N . ALA A 1 118 ? -4.863 3.580 16.089 1.00 94.44 118 ALA A N 1
ATOM 910 C CA . ALA A 1 118 ? -3.571 4.227 15.910 1.00 94.44 118 ALA A CA 1
ATOM 911 C C . ALA A 1 118 ? -2.757 3.555 14.803 1.00 94.44 118 ALA A C 1
ATOM 913 O O . ALA A 1 118 ? -2.838 2.342 14.598 1.00 94.44 118 ALA A O 1
ATOM 914 N N . VAL A 1 119 ? -1.924 4.343 14.125 1.00 97.06 119 VAL A N 1
ATOM 915 C CA . VAL A 1 119 ? -0.923 3.831 13.189 1.00 97.06 119 VAL A CA 1
ATOM 916 C C . VAL A 1 119 ? 0.438 4.453 13.465 1.00 97.06 119 VAL A C 1
ATOM 918 O O . VAL A 1 119 ? 0.534 5.611 13.867 1.00 97.06 119 VAL A O 1
ATOM 921 N N . ALA A 1 120 ? 1.494 3.694 13.216 1.00 96.56 120 ALA A N 1
ATOM 922 C CA . ALA A 1 120 ? 2.872 4.163 13.265 1.00 96.56 120 ALA A CA 1
ATOM 923 C C . ALA A 1 120 ? 3.684 3.492 12.154 1.00 96.56 120 ALA A C 1
ATOM 925 O O . ALA A 1 120 ? 3.269 2.473 11.607 1.00 96.56 120 ALA A O 1
ATOM 926 N N . GLY A 1 121 ? 4.854 4.029 11.827 1.00 96.44 121 GLY A N 1
ATOM 927 C CA . GLY A 1 121 ? 5.767 3.373 10.897 1.00 96.44 121 GLY A CA 1
ATOM 928 C C . GLY A 1 121 ? 7.122 4.057 10.811 1.00 96.44 121 GLY A C 1
ATOM 929 O O . GLY A 1 121 ? 7.287 5.178 11.289 1.00 96.44 121 GLY A O 1
ATOM 930 N N . ASP A 1 122 ? 8.087 3.382 10.192 1.00 95.81 122 ASP A N 1
ATOM 931 C CA . ASP A 1 122 ? 9.432 3.899 9.940 1.00 95.81 122 ASP A CA 1
ATOM 932 C C . ASP A 1 122 ? 9.796 3.835 8.445 1.00 95.81 122 ASP A C 1
ATOM 934 O O . ASP A 1 122 ? 9.329 2.981 7.689 1.00 95.81 122 ASP A O 1
ATOM 938 N N . GLY A 1 123 ? 10.606 4.791 7.977 1.00 94.56 123 GLY A N 1
ATOM 939 C CA . GLY A 1 123 ? 10.984 4.895 6.562 1.00 94.56 123 GLY A CA 1
ATOM 940 C C . GLY A 1 123 ? 9.766 4.978 5.632 1.00 94.56 123 GLY A C 1
ATOM 941 O O . GLY A 1 123 ? 8.943 5.882 5.757 1.00 94.56 123 GLY A O 1
ATOM 942 N N . VAL A 1 124 ? 9.631 4.022 4.706 1.00 96.06 124 VAL A N 1
ATOM 943 C CA . VAL A 1 124 ? 8.459 3.953 3.814 1.00 96.06 124 VAL A CA 1
ATOM 944 C C . VAL A 1 124 ? 7.162 3.652 4.574 1.00 96.06 124 VAL A C 1
ATOM 946 O O . VAL A 1 124 ? 6.106 4.145 4.196 1.00 96.06 124 VAL A O 1
ATOM 949 N N . GLY A 1 125 ? 7.235 2.945 5.703 1.00 96.75 125 GLY A N 1
ATOM 950 C CA . GLY A 1 125 ? 6.076 2.705 6.557 1.00 96.75 125 GLY A CA 1
ATOM 951 C C . GLY A 1 125 ? 5.548 3.977 7.223 1.00 96.75 125 GLY A C 1
ATOM 952 O O . GLY A 1 125 ? 4.345 4.102 7.438 1.00 96.75 125 GLY A O 1
ATOM 953 N N . ALA A 1 126 ? 6.407 4.972 7.477 1.00 97.19 126 ALA A N 1
ATOM 954 C CA . ALA A 1 126 ? 5.964 6.290 7.937 1.00 97.19 126 ALA A CA 1
ATOM 955 C C . ALA A 1 126 ? 5.164 7.032 6.848 1.00 97.19 126 ALA A C 1
ATOM 957 O O . ALA A 1 126 ? 4.188 7.715 7.158 1.00 97.19 126 ALA A O 1
ATOM 958 N N . LEU A 1 127 ? 5.535 6.863 5.570 1.00 97.38 127 LEU A N 1
ATOM 959 C CA . LEU A 1 127 ? 4.764 7.391 4.438 1.00 97.38 127 LEU A CA 1
ATOM 960 C C . LEU A 1 127 ? 3.410 6.693 4.324 1.00 97.38 127 LEU A C 1
ATOM 962 O O . LEU A 1 127 ? 2.401 7.373 4.152 1.00 97.38 127 LEU A O 1
ATOM 966 N N . THR A 1 128 ? 3.374 5.365 4.480 1.00 98.31 128 THR A N 1
ATOM 967 C CA . THR A 1 128 ? 2.126 4.595 4.568 1.00 98.31 128 THR A CA 1
ATOM 968 C C . THR A 1 128 ? 1.240 5.143 5.685 1.00 98.31 128 THR A C 1
ATOM 970 O O . THR A 1 128 ? 0.099 5.510 5.421 1.00 98.31 128 THR A O 1
ATOM 973 N N . ALA A 1 129 ? 1.765 5.276 6.908 1.00 98.00 129 ALA A N 1
ATOM 974 C CA . ALA A 1 129 ? 1.028 5.787 8.065 1.00 98.00 129 ALA A CA 1
ATOM 975 C C . ALA A 1 129 ? 0.458 7.197 7.819 1.00 98.00 129 ALA A C 1
ATOM 977 O O . ALA A 1 129 ? -0.722 7.450 8.071 1.00 98.00 129 ALA A O 1
ATOM 978 N N . ALA A 1 130 ? 1.272 8.111 7.282 1.00 97.94 130 ALA A N 1
ATOM 979 C CA . ALA A 1 130 ? 0.836 9.462 6.936 1.00 97.94 130 ALA A CA 1
ATOM 980 C C . ALA A 1 130 ? -0.245 9.462 5.844 1.00 97.94 130 ALA A C 1
ATOM 982 O O . ALA A 1 130 ? -1.183 10.256 5.907 1.00 97.94 130 ALA A O 1
ATOM 983 N N . HIS A 1 131 ? -0.141 8.563 4.864 1.00 98.12 131 HIS A N 1
ATOM 984 C CA . HIS A 1 131 ? -1.124 8.451 3.797 1.00 98.12 131 HIS A CA 1
ATOM 985 C C . HIS A 1 131 ? -2.469 7.910 4.295 1.00 98.12 131 HIS A C 1
ATOM 987 O O . HIS A 1 131 ? -3.508 8.530 4.070 1.00 98.12 131 HIS A O 1
ATOM 993 N N . VAL A 1 132 ? -2.465 6.789 5.020 1.00 97.38 132 VAL A N 1
ATOM 994 C CA . VAL A 1 132 ? -3.708 6.135 5.464 1.00 97.38 132 VAL A CA 1
ATOM 995 C C . VAL A 1 132 ? -4.469 6.939 6.521 1.00 97.38 132 VAL A C 1
ATOM 997 O O . VAL A 1 132 ? -5.678 6.768 6.663 1.00 97.38 132 VAL A O 1
ATOM 1000 N N . THR A 1 133 ? -3.784 7.853 7.216 1.00 96.19 133 THR A N 1
ATOM 1001 C CA . THR A 1 133 ? -4.390 8.840 8.131 1.00 96.19 133 THR A CA 1
ATOM 1002 C C . THR A 1 133 ? -4.850 10.122 7.436 1.00 96.19 133 THR A C 1
ATOM 1004 O O . THR A 1 133 ? -5.330 11.034 8.102 1.00 96.19 133 THR A O 1
ATOM 1007 N N . GLY A 1 134 ? -4.693 10.231 6.113 1.00 96.00 134 GLY A N 1
ATOM 1008 C CA . GLY A 1 134 ? -5.099 11.408 5.340 1.00 96.00 134 GLY A CA 1
ATOM 1009 C C . GLY A 1 134 ? -4.183 12.626 5.496 1.00 96.00 134 GLY A C 1
ATOM 1010 O O . GLY A 1 134 ? -4.466 13.672 4.922 1.00 96.00 134 GLY A O 1
ATOM 1011 N N . ARG A 1 135 ? -3.065 12.515 6.227 1.00 97.25 135 ARG A N 1
ATOM 1012 C CA . ARG A 1 135 ? -2.076 13.601 6.372 1.00 97.25 135 ARG A CA 1
ATOM 1013 C C . ARG A 1 135 ? -1.246 13.818 5.106 1.00 97.25 135 ARG A C 1
ATOM 1015 O O . ARG A 1 135 ? -0.622 14.866 4.962 1.00 97.25 135 ARG A O 1
ATOM 1022 N N . LEU A 1 136 ? -1.197 12.821 4.224 1.00 97.00 136 LEU A N 1
ATOM 1023 C CA . LEU A 1 136 ? -0.487 12.873 2.952 1.00 97.00 136 LEU A CA 1
ATOM 1024 C C . LEU A 1 136 ? -1.358 12.287 1.837 1.00 97.00 136 LEU A C 1
ATOM 1026 O O . LEU A 1 136 ? -1.801 11.141 1.918 1.00 97.00 136 LEU A O 1
ATOM 1030 N N . ASP A 1 137 ? -1.595 13.049 0.772 1.00 97.75 137 ASP A N 1
ATOM 1031 C CA . ASP A 1 137 ? -2.347 12.546 -0.377 1.00 97.75 137 ASP A CA 1
ATOM 1032 C C . ASP A 1 137 ? -1.570 11.442 -1.119 1.00 97.75 137 ASP A C 1
ATOM 1034 O O . ASP A 1 137 ? -0.337 11.381 -1.066 1.00 97.75 137 ASP A O 1
ATOM 1038 N N . LEU A 1 138 ? -2.291 10.570 -1.834 1.00 97.44 138 LEU A N 1
ATOM 1039 C CA . LEU A 1 138 ? -1.695 9.414 -2.510 1.00 97.44 138 LEU A CA 1
ATOM 1040 C C . LEU A 1 138 ? -0.633 9.820 -3.534 1.00 97.44 138 LEU A C 1
ATOM 1042 O O . LEU A 1 138 ? 0.412 9.180 -3.611 1.00 97.44 138 LEU A O 1
ATOM 1046 N N . ARG A 1 139 ? -0.861 10.884 -4.314 1.00 95.56 139 ARG A N 1
ATOM 1047 C CA . ARG A 1 139 ? 0.102 11.305 -5.340 1.00 95.56 139 ARG A CA 1
ATOM 1048 C C . ARG A 1 139 ? 1.393 11.765 -4.682 1.00 95.56 139 ARG A C 1
ATOM 1050 O O . ARG A 1 139 ? 2.468 11.411 -5.148 1.00 95.56 139 ARG A O 1
ATOM 1057 N N . THR A 1 140 ? 1.318 12.543 -3.607 1.00 96.69 140 THR A N 1
ATOM 1058 C CA . THR A 1 140 ? 2.497 13.006 -2.865 1.00 96.69 140 THR A CA 1
ATOM 1059 C C . THR A 1 140 ? 3.188 11.870 -2.116 1.00 96.69 140 THR A C 1
ATOM 1061 O O . THR A 1 140 ? 4.419 11.827 -2.102 1.00 96.69 140 THR A O 1
ATOM 1064 N N . ALA A 1 141 ? 2.436 10.924 -1.554 1.00 95.88 141 ALA A N 1
ATOM 1065 C CA . ALA A 1 141 ? 2.983 9.730 -0.915 1.00 95.88 141 ALA A CA 1
ATOM 1066 C C . ALA A 1 141 ? 3.711 8.835 -1.927 1.00 95.88 141 ALA A C 1
ATOM 1068 O O . ALA A 1 141 ? 4.888 8.536 -1.736 1.00 95.88 141 ALA A O 1
ATOM 1069 N N . ALA A 1 142 ? 3.079 8.533 -3.064 1.00 95.12 142 ALA A N 1
ATOM 1070 C CA . ALA A 1 142 ? 3.706 7.857 -4.198 1.00 95.12 142 ALA A CA 1
ATOM 1071 C C . ALA A 1 142 ? 4.909 8.645 -4.727 1.00 95.12 142 ALA A C 1
ATOM 1073 O O . ALA A 1 142 ? 5.866 8.062 -5.238 1.00 95.12 142 ALA A O 1
ATOM 1074 N N . ARG A 1 143 ? 4.910 9.980 -4.546 1.00 94.56 143 ARG A N 1
ATOM 1075 C CA . ARG A 1 143 ? 6.063 10.801 -4.897 1.00 94.56 143 ARG A CA 1
ATOM 1076 C C . ARG A 1 143 ? 7.301 10.590 -3.997 1.00 94.56 143 ARG A C 1
ATOM 1078 O O . ARG A 1 143 ? 8.403 11.044 -4.320 1.00 94.56 143 ARG A O 1
ATOM 1085 N N . ARG A 1 144 ? 7.150 9.922 -2.863 1.00 92.44 144 ARG A N 1
ATOM 1086 C CA . ARG A 1 144 ? 8.205 9.767 -1.852 1.00 92.44 144 ARG A CA 1
ATOM 1087 C C . ARG A 1 144 ? 8.459 8.314 -1.469 1.00 92.44 144 ARG A C 1
ATOM 1089 O O . ARG A 1 144 ? 9.486 8.060 -0.841 1.00 92.44 144 ARG A O 1
ATOM 1096 N N . ALA A 1 145 ? 7.533 7.414 -1.802 1.00 87.62 145 ALA A N 1
ATOM 1097 C CA . ALA A 1 145 ? 7.672 5.972 -1.644 1.00 87.62 145 ALA A CA 1
ATOM 1098 C C . ALA A 1 145 ? 8.880 5.484 -2.442 1.00 87.62 145 ALA A C 1
ATOM 1100 O O . ALA A 1 145 ? 9.764 4.897 -1.774 1.00 87.62 145 ALA A O 1
#

Sequence (145 aa):
MTAVPTGAAPRPAGRRRPPVPGSVEGGTAVLFPRARRVRPGMARALYGTFPAFRGEFDTVCRALDPRLSLPLAVAVFAPERGVDSRLLHRMDFGRAALFAYQVALYRTWQDWGLRIAAVAGDGVGALTAAHVTGRLDLRTAARRA

Secondary structure (DSSP, 8-state):
-PPPP-PPPPPP----PPPPTT-PPP-EEEEE---S---TTTTHHHHHH-HHHHHHHHHHHHHHGGGSSS-HHHHHSS-TTSTGGGGGGSHHHHHHHHHHHHHHHHHHHHHTT--EEEEEESTHHHHHHHHHTTSS-HHHHHTT-

Foldseek 3Di:
DDDDDPDDDDDPDPPPDPDDVVDDDDAAEAEQEDDLFDAAQPCVVVCVPAPLLVVQLVVLQVLQQVPDPHRLCQCNNDDRPDPSVCVRNDPSSVLSNSLSNLLSVVRRCVVVVGDHPYYYYPDLSNLSRCPNVVVDPSNVSSVRD

pLDDT: mean 86.68, std 18.89, range [26.92, 98.44]

Radius of gyration: 21.08 Å; chains: 1; bounding box: 38×61×58 Å